Protein AF-A0A5B2VGL3-F1 (afdb_monomer)

pLDDT: mean 77.49, std 20.3, range [26.36, 97.94]

Radius of gyration: 15.52 Å; Cα contacts (8 Å, |Δi|>4): 92; chains: 1; bounding box: 29×34×46 Å

Organism: NCBI:txid1638099

Sequence (110 aa):
MDQRASAPLTWTPELVCTRMVEAFREHPLGLDERARAAEVLTWPALHLLALPDERDALLWWAKWKARGLSIREQCKARGWSRVTFMRRKNRACEVIAGELNGSGSRHARP

Structure (mmCIF, N/CA/C/O backbone):
data_AF-A0A5B2VGL3-F1
#
_entry.id   AF-A0A5B2VGL3-F1
#
loop_
_atom_site.group_PDB
_atom_site.id
_atom_site.type_symbol
_atom_site.label_atom_id
_atom_site.label_alt_id
_atom_site.label_comp_id
_atom_site.label_asym_id
_atom_site.label_entity_id
_atom_site.label_seq_id
_atom_site.pdbx_PDB_ins_code
_atom_site.Cartn_x
_atom_site.Cartn_y
_atom_site.Cartn_z
_atom_site.occupancy
_atom_site.B_iso_or_equiv
_atom_site.auth_seq_id
_atom_site.auth_comp_id
_atom_site.auth_asym_id
_atom_site.auth_atom_id
_atom_site.pdbx_PDB_model_num
ATOM 1 N N . MET A 1 1 ? -15.381 -22.163 -30.372 1.00 40.25 1 MET A N 1
ATOM 2 C CA . MET A 1 1 ? -13.937 -21.949 -30.138 1.00 40.25 1 MET A CA 1
ATOM 3 C C . MET A 1 1 ? -13.698 -20.452 -30.231 1.00 40.25 1 MET A C 1
ATOM 5 O O . MET A 1 1 ? -13.425 -19.958 -31.311 1.00 40.25 1 MET A O 1
ATOM 9 N N . ASP A 1 2 ? -13.878 -19.728 -29.126 1.00 35.38 2 ASP A N 1
ATOM 10 C CA . ASP A 1 2 ? -13.633 -18.283 -29.065 1.00 35.38 2 ASP A CA 1
ATOM 11 C C . ASP A 1 2 ? -12.303 -18.039 -28.356 1.00 35.38 2 ASP A C 1
ATOM 13 O O . ASP A 1 2 ? -12.234 -17.946 -27.130 1.00 35.38 2 ASP A O 1
ATOM 17 N N . GLN A 1 3 ? -11.224 -17.961 -29.135 1.00 41.28 3 GLN A N 1
ATOM 18 C CA . GLN A 1 3 ? -9.977 -17.368 -28.666 1.00 41.28 3 GLN A CA 1
ATOM 19 C C . GLN A 1 3 ? -10.169 -15.849 -28.653 1.00 41.28 3 GLN A C 1
ATOM 21 O O . GLN A 1 3 ? -9.860 -15.156 -29.621 1.00 41.28 3 GLN A O 1
ATOM 26 N N . ARG A 1 4 ? -10.707 -15.313 -27.550 1.00 42.22 4 ARG A N 1
ATOM 27 C CA . ARG A 1 4 ? -10.551 -13.888 -27.248 1.00 42.22 4 ARG A CA 1
ATOM 28 C C . ARG A 1 4 ? -9.058 -13.642 -27.076 1.00 42.22 4 ARG A C 1
ATOM 30 O O . ARG A 1 4 ? -8.477 -14.069 -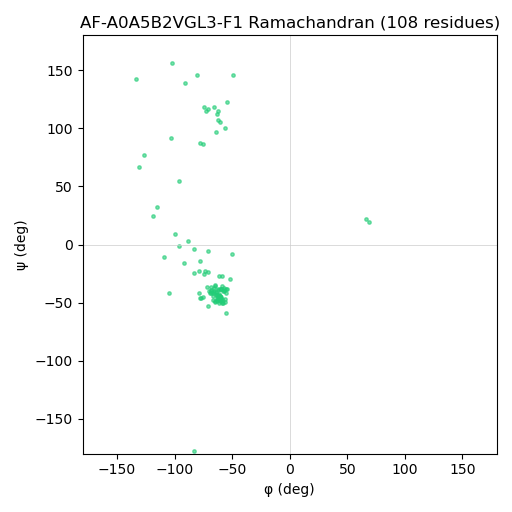26.083 1.00 42.22 4 ARG A O 1
ATOM 37 N N . ALA A 1 5 ? -8.445 -12.989 -28.056 1.00 42.75 5 ALA A N 1
ATOM 38 C CA . ALA A 1 5 ? -7.116 -12.426 -27.914 1.00 42.75 5 ALA A CA 1
ATOM 39 C C . ALA A 1 5 ? -7.139 -11.467 -26.712 1.00 42.75 5 ALA A C 1
ATOM 41 O O . ALA A 1 5 ? -7.667 -10.359 -26.800 1.00 42.75 5 ALA A O 1
ATOM 42 N N . SER A 1 6 ? -6.647 -11.923 -25.559 1.00 45.31 6 SER A N 1
ATOM 43 C CA . SER A 1 6 ? -6.418 -11.053 -24.410 1.00 45.31 6 SER A CA 1
ATOM 44 C C . SER A 1 6 ? -5.380 -10.023 -24.830 1.00 45.31 6 SER A C 1
ATOM 46 O O . SER A 1 6 ? -4.242 -10.382 -25.132 1.00 45.31 6 SER A O 1
ATOM 48 N N . ALA A 1 7 ? -5.778 -8.751 -24.883 1.00 53.00 7 ALA A N 1
ATOM 49 C CA . ALA A 1 7 ? -4.839 -7.648 -25.026 1.00 53.00 7 ALA A CA 1
ATOM 50 C C . ALA A 1 7 ? -3.702 -7.807 -23.996 1.00 53.00 7 ALA A C 1
ATOM 52 O O . ALA A 1 7 ? -3.962 -8.299 -22.890 1.00 53.00 7 ALA A O 1
ATOM 53 N N . PRO A 1 8 ? -2.457 -7.413 -24.327 1.00 57.84 8 PRO A N 1
ATOM 54 C CA . PRO A 1 8 ? -1.368 -7.463 -23.364 1.00 57.84 8 PRO A CA 1
ATOM 55 C C . PRO A 1 8 ? -1.785 -6.687 -22.111 1.00 57.84 8 PRO A C 1
ATOM 57 O O . PRO A 1 8 ? -2.192 -5.528 -22.186 1.00 57.84 8 PRO A O 1
ATOM 60 N N . LEU A 1 9 ? -1.757 -7.367 -20.965 1.00 67.94 9 LEU A N 1
ATOM 61 C CA . LEU A 1 9 ? -2.097 -6.790 -19.669 1.00 67.94 9 LEU A CA 1
ATOM 62 C C . LEU A 1 9 ? -1.075 -5.699 -19.333 1.00 67.94 9 LEU A C 1
ATOM 64 O O . LEU A 1 9 ? 0.005 -5.991 -18.825 1.00 67.94 9 LEU A O 1
ATOM 68 N N . THR A 1 10 ? -1.414 -4.442 -19.616 1.00 84.69 10 THR A N 1
ATOM 69 C CA . THR A 1 10 ? -0.640 -3.291 -19.143 1.00 84.69 10 THR A CA 1
ATOM 70 C C . THR A 1 10 ? -0.915 -3.093 -17.659 1.00 84.69 10 THR A C 1
ATOM 72 O O . THR A 1 10 ? -2.047 -2.817 -17.253 1.00 84.69 10 THR A O 1
ATOM 75 N N . TRP A 1 11 ? 0.122 -3.208 -16.835 1.00 86.56 11 TRP A N 1
ATOM 76 C CA . TRP A 1 11 ? 0.030 -2.945 -15.405 1.00 86.56 11 TRP A CA 1
ATOM 77 C C . TRP A 1 11 ? -0.130 -1.449 -15.156 1.00 86.56 11 TRP A C 1
ATOM 79 O O . TRP A 1 11 ? 0.762 -0.663 -15.468 1.00 86.56 11 TRP A O 1
ATOM 89 N N . THR A 1 12 ? -1.258 -1.045 -14.576 1.00 91.81 12 THR A N 1
ATOM 90 C CA . THR A 1 12 ? -1.460 0.321 -14.073 1.00 91.81 12 THR A CA 1
ATOM 91 C C . THR A 1 12 ? -1.313 0.354 -12.551 1.00 91.81 12 THR A C 1
ATOM 93 O O . THR A 1 12 ? -1.530 -0.673 -11.895 1.00 91.81 12 THR A O 1
ATOM 96 N N . PRO A 1 13 ? -0.985 1.512 -11.946 1.00 91.69 13 PRO A N 1
ATOM 97 C CA . PRO A 1 13 ? -0.963 1.646 -10.491 1.00 91.69 13 PRO A CA 1
ATOM 98 C C . PRO A 1 13 ? -2.295 1.238 -9.843 1.00 91.69 13 PRO A C 1
ATOM 100 O O . PRO A 1 13 ? -2.306 0.585 -8.800 1.00 91.69 13 PRO A O 1
ATOM 103 N N . GLU A 1 14 ? -3.424 1.567 -10.470 1.00 91.81 14 GLU A N 1
ATOM 104 C CA . GLU A 1 14 ? -4.760 1.180 -10.015 1.00 91.81 14 GLU A CA 1
ATOM 105 C C . GLU A 1 14 ? -4.941 -0.339 -10.040 1.00 91.81 14 GLU A C 1
ATOM 107 O O . GLU A 1 14 ? -5.443 -0.905 -9.068 1.00 91.81 14 GLU A O 1
ATOM 112 N N . LEU A 1 15 ? -4.491 -1.009 -11.107 1.00 87.44 15 LEU A N 1
ATOM 113 C CA . LEU A 1 15 ? -4.570 -2.464 -11.223 1.00 87.44 15 LEU A CA 1
ATOM 114 C C . LEU A 1 15 ? -3.712 -3.155 -10.161 1.00 87.44 15 LEU A C 1
ATOM 116 O O . LEU A 1 15 ? -4.190 -4.085 -9.514 1.00 87.44 15 LEU A O 1
ATOM 120 N N . VAL A 1 16 ? -2.489 -2.670 -9.920 1.00 88.88 16 VAL A N 1
ATOM 121 C CA . VAL A 1 16 ? -1.631 -3.166 -8.829 1.00 88.88 16 VAL A CA 1
ATOM 122 C C . VAL A 1 16 ? -2.360 -3.053 -7.496 1.00 88.88 16 VAL A C 1
ATOM 124 O O . VAL A 1 16 ? -2.457 -4.017 -6.741 1.00 88.88 16 VAL A O 1
ATOM 127 N N . CYS A 1 17 ? -2.919 -1.882 -7.211 1.00 91.12 17 CYS A N 1
ATOM 128 C CA . CYS A 1 17 ? -3.631 -1.642 -5.972 1.00 91.12 17 CYS A CA 1
ATOM 129 C C . CYS A 1 17 ? -4.876 -2.556 -5.830 1.00 91.12 17 CYS A C 1
ATOM 131 O O . CYS A 1 17 ? -5.119 -3.078 -4.741 1.00 91.12 17 CYS A O 1
ATOM 133 N N . THR A 1 18 ? -5.634 -2.805 -6.904 1.00 89.94 18 THR A N 1
ATOM 134 C CA . THR A 1 18 ? -6.753 -3.768 -6.913 1.00 89.94 18 THR A CA 1
ATOM 135 C C . THR A 1 18 ? -6.280 -5.187 -6.615 1.00 89.94 18 THR A C 1
ATOM 137 O O . THR A 1 18 ? -6.799 -5.812 -5.690 1.00 89.94 18 THR A O 1
ATOM 140 N N . ARG A 1 19 ? -5.248 -5.664 -7.322 1.00 87.12 19 ARG A N 1
ATOM 141 C CA . ARG A 1 19 ? -4.677 -7.003 -7.119 1.00 87.12 19 ARG A CA 1
ATOM 142 C C . ARG A 1 19 ? -4.156 -7.203 -5.703 1.00 87.12 19 ARG A C 1
ATOM 144 O O . ARG A 1 19 ? -4.381 -8.253 -5.114 1.00 87.12 19 ARG A O 1
ATOM 151 N N . MET A 1 20 ? -3.546 -6.176 -5.115 1.00 86.88 20 MET A N 1
ATOM 152 C CA . MET A 1 20 ? -3.124 -6.216 -3.715 1.00 86.88 20 MET A CA 1
ATOM 153 C C . MET A 1 20 ? -4.313 -6.426 -2.769 1.00 86.88 20 MET A C 1
ATOM 155 O O . MET A 1 20 ? -4.236 -7.241 -1.856 1.00 86.88 20 MET A O 1
ATOM 159 N N . VAL A 1 21 ? -5.431 -5.720 -2.964 1.00 89.62 21 VAL A N 1
ATOM 160 C CA . VAL A 1 21 ? -6.621 -5.899 -2.114 1.00 89.62 21 VAL A CA 1
ATOM 161 C C . VAL A 1 21 ? -7.243 -7.283 -2.303 1.00 89.62 21 VAL A C 1
ATOM 163 O O . VAL A 1 21 ? -7.640 -7.892 -1.311 1.00 89.62 21 VAL A O 1
ATOM 166 N N . GLU A 1 22 ? -7.326 -7.776 -3.540 1.00 85.25 22 GLU A N 1
ATOM 167 C CA . GLU A 1 22 ? -7.808 -9.129 -3.856 1.00 85.25 22 GLU A CA 1
ATOM 168 C C . GLU A 1 22 ? -6.966 -10.196 -3.153 1.00 85.25 22 GLU A C 1
ATOM 170 O O . GLU A 1 22 ? -7.514 -10.994 -2.397 1.00 85.25 22 GLU A O 1
ATOM 175 N N . ALA A 1 23 ? -5.640 -10.123 -3.270 1.00 82.50 23 ALA A N 1
ATOM 176 C CA . ALA A 1 23 ? -4.741 -11.084 -2.640 1.00 82.50 23 ALA A CA 1
ATOM 177 C C . ALA A 1 23 ? -4.887 -11.110 -1.104 1.00 82.50 23 ALA A C 1
ATOM 179 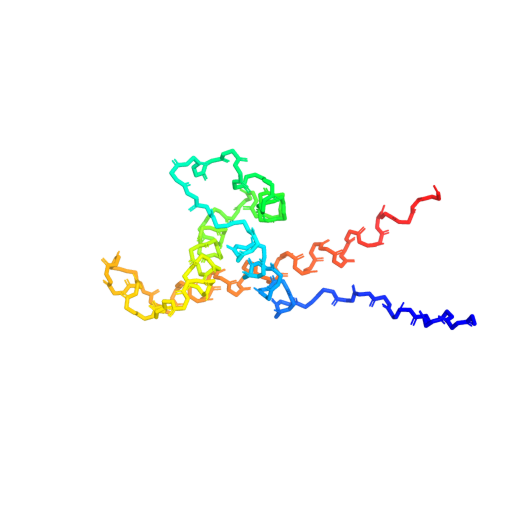O O . ALA A 1 23 ? -4.902 -12.173 -0.488 1.00 82.50 23 ALA A O 1
ATOM 180 N N . PHE A 1 24 ? -5.089 -9.950 -0.466 1.00 83.25 24 PHE A N 1
ATOM 181 C CA . PHE A 1 24 ? -5.370 -9.875 0.975 1.00 83.25 24 PHE A CA 1
ATOM 182 C C . PHE A 1 24 ? -6.766 -10.383 1.375 1.00 83.25 24 PHE A C 1
ATOM 184 O O . PHE A 1 24 ? -6.967 -10.729 2.543 1.00 83.25 24 PHE A O 1
ATOM 191 N N . ARG A 1 25 ? -7.742 -10.385 0.459 1.00 83.75 25 ARG A N 1
ATOM 192 C CA . ARG A 1 25 ? -9.079 -10.961 0.692 1.00 83.75 25 ARG A CA 1
ATOM 193 C C . ARG A 1 25 ? -9.062 -12.478 0.561 1.00 83.75 25 ARG A C 1
ATOM 195 O O . ARG A 1 25 ? -9.682 -13.145 1.380 1.00 83.75 25 ARG A O 1
ATOM 202 N N . GLU A 1 26 ? -8.360 -12.994 -0.442 1.00 77.50 26 GLU A N 1
ATOM 203 C CA . GLU A 1 26 ? -8.196 -14.432 -0.691 1.00 77.50 26 GLU A CA 1
ATOM 204 C C . GLU A 1 26 ? -7.347 -15.092 0.400 1.00 77.50 26 GLU A C 1
ATOM 206 O O . GLU A 1 26 ? -7.647 -16.194 0.860 1.00 77.50 26 GLU A O 1
ATOM 211 N N . HIS A 1 27 ? -6.338 -14.370 0.891 1.00 69.81 27 HIS A N 1
ATOM 212 C CA . HIS A 1 27 ? -5.428 -14.835 1.928 1.00 69.81 27 HIS A CA 1
ATOM 213 C C . HIS A 1 27 ? -5.373 -13.832 3.089 1.00 69.81 27 HIS A C 1
ATOM 215 O O . HIS A 1 27 ? -4.410 -13.067 3.226 1.00 69.81 27 HIS A O 1
ATOM 221 N N . PRO A 1 28 ? -6.392 -13.814 3.968 1.00 64.62 28 PRO A N 1
ATOM 222 C CA . PRO A 1 28 ? -6.375 -12.949 5.135 1.00 64.62 28 PRO A CA 1
ATOM 223 C C . PRO A 1 28 ? -5.218 -13.359 6.053 1.00 64.62 28 PRO A C 1
ATOM 225 O O . PRO A 1 28 ? -5.229 -14.431 6.656 1.00 64.62 28 PRO A O 1
ATOM 228 N N . LEU A 1 29 ? -4.206 -12.494 6.170 1.00 62.22 29 LEU A N 1
ATOM 229 C CA . LEU A 1 29 ? -3.081 -12.709 7.082 1.00 62.22 29 LEU A CA 1
ATOM 230 C C . LEU A 1 29 ? -3.600 -12.786 8.534 1.00 62.22 29 LEU A C 1
ATOM 232 O O . LEU A 1 29 ? -4.010 -11.772 9.116 1.00 62.22 29 LEU A O 1
ATOM 236 N N . GLY A 1 30 ? -3.628 -14.005 9.081 1.00 52.72 30 GLY A N 1
ATOM 237 C CA . GLY A 1 30 ? -3.719 -14.304 10.514 1.00 52.72 30 GLY A CA 1
ATOM 238 C C . GLY A 1 30 ? -2.341 -14.240 11.185 1.00 52.72 30 GLY A C 1
ATOM 239 O O . GLY A 1 30 ? -1.361 -13.929 10.518 1.00 52.72 30 GLY A O 1
ATOM 240 N N . LEU A 1 31 ? -2.280 -14.538 12.491 1.00 44.72 31 LEU A N 1
ATOM 241 C CA . LEU A 1 31 ? -1.129 -14.381 13.411 1.00 44.72 31 LEU A CA 1
ATOM 242 C C . LEU A 1 31 ? 0.231 -14.958 12.946 1.00 44.72 31 LEU A C 1
ATOM 244 O O . LEU A 1 31 ? 1.244 -14.663 13.570 1.00 44.72 31 LEU A O 1
ATOM 248 N N . ASP A 1 32 ? 0.280 -15.702 11.840 1.00 48.31 32 ASP A N 1
ATOM 249 C CA . ASP A 1 32 ? 1.503 -16.211 11.207 1.00 48.31 32 ASP A CA 1
ATOM 250 C C . ASP A 1 32 ? 1.979 -15.286 10.061 1.00 48.31 32 ASP A C 1
ATOM 252 O O . ASP A 1 32 ? 2.111 -15.638 8.885 1.00 48.31 32 ASP A O 1
ATOM 256 N N . GLU A 1 33 ? 2.153 -14.017 10.432 1.00 51.31 33 GLU A N 1
ATOM 257 C CA . GLU A 1 33 ? 2.126 -12.829 9.569 1.00 51.31 33 GLU A CA 1
ATOM 258 C C . GLU A 1 33 ? 3.329 -12.690 8.615 1.00 51.31 33 GLU A C 1
ATOM 260 O O . GLU A 1 33 ? 3.348 -11.784 7.788 1.00 51.31 33 GLU A O 1
ATOM 265 N N . ARG A 1 34 ? 4.344 -13.560 8.706 1.00 47.66 34 ARG A N 1
ATOM 266 C CA . ARG A 1 34 ? 5.589 -13.456 7.915 1.00 47.66 34 ARG A CA 1
ATOM 267 C C . ARG A 1 34 ? 5.685 -14.462 6.769 1.00 47.66 34 ARG A C 1
ATOM 269 O O . ARG A 1 34 ? 6.092 -14.079 5.677 1.00 47.66 34 ARG A O 1
ATOM 276 N N . ALA A 1 35 ? 5.288 -15.716 6.989 1.00 44.78 35 ALA A N 1
ATOM 277 C CA . ALA A 1 35 ? 5.460 -16.785 6.001 1.00 44.78 35 ALA A CA 1
ATOM 278 C C . ALA A 1 35 ? 4.447 -16.691 4.847 1.00 44.78 35 ALA A C 1
ATOM 280 O O . ALA A 1 35 ? 4.825 -16.756 3.684 1.00 44.78 35 ALA A O 1
ATOM 281 N N . ARG A 1 36 ? 3.166 -16.447 5.153 1.00 47.25 36 ARG A N 1
ATOM 282 C CA . ARG A 1 36 ? 2.108 -16.283 4.132 1.00 47.25 36 ARG A CA 1
ATOM 283 C C . ARG A 1 36 ? 2.092 -14.919 3.477 1.00 47.25 36 ARG A C 1
ATOM 285 O O . ARG A 1 36 ? 1.614 -14.763 2.357 1.00 47.25 36 ARG A O 1
ATOM 292 N N . ALA A 1 37 ? 2.646 -13.937 4.173 1.00 49.72 37 ALA A N 1
ATOM 293 C CA . ALA A 1 37 ? 2.910 -12.666 3.559 1.00 49.72 37 ALA A CA 1
ATOM 294 C C . ALA A 1 37 ? 3.857 -12.891 2.370 1.00 49.72 37 ALA A C 1
ATOM 296 O O . ALA A 1 37 ? 3.490 -12.488 1.291 1.00 49.72 37 ALA A O 1
ATOM 297 N N . ALA A 1 38 ? 4.940 -13.669 2.449 1.00 50.00 38 ALA A N 1
ATOM 298 C CA . ALA A 1 38 ? 5.802 -13.931 1.279 1.00 50.00 38 ALA A CA 1
ATOM 299 C C . ALA A 1 38 ? 5.081 -14.442 -0.004 1.00 50.00 38 ALA A C 1
ATOM 301 O O . ALA A 1 38 ? 5.524 -14.113 -1.106 1.00 50.00 38 ALA A O 1
ATOM 302 N N . GLU A 1 39 ? 3.957 -15.160 0.122 1.00 49.53 39 GLU A N 1
ATOM 303 C CA . GLU A 1 39 ? 3.119 -15.636 -0.998 1.00 49.53 39 GLU A CA 1
ATOM 304 C C . GLU A 1 39 ? 2.241 -14.519 -1.604 1.00 49.53 39 GLU A C 1
ATOM 306 O O . GLU A 1 39 ? 2.222 -14.317 -2.813 1.00 49.53 39 GLU A O 1
ATOM 311 N N . VAL A 1 40 ? 1.571 -13.719 -0.765 1.00 55.19 40 VAL A N 1
ATOM 312 C CA . VAL A 1 40 ? 0.792 -12.527 -1.185 1.00 55.19 40 VAL A CA 1
ATOM 313 C C . VAL A 1 40 ? 1.702 -11.345 -1.565 1.00 55.19 40 VAL A C 1
ATOM 315 O O . VAL A 1 40 ? 1.327 -10.448 -2.319 1.00 55.19 40 VAL A O 1
ATOM 318 N N . LEU A 1 41 ? 2.914 -11.322 -1.017 1.00 63.22 41 LEU A N 1
ATOM 319 C CA . LEU A 1 41 ? 3.880 -10.231 -1.058 1.00 63.22 41 LEU A CA 1
ATOM 320 C C . LEU A 1 41 ? 4.961 -10.431 -2.110 1.00 63.22 41 LEU A C 1
ATOM 322 O O . LEU A 1 41 ? 5.907 -9.648 -2.108 1.00 63.22 41 LEU A O 1
ATOM 326 N N . THR A 1 42 ? 4.877 -11.421 -2.999 1.00 67.06 42 THR A N 1
ATOM 327 C CA . THR A 1 42 ? 5.975 -11.671 -3.942 1.00 67.06 42 THR A CA 1
ATOM 328 C C . THR A 1 42 ? 6.301 -10.411 -4.754 1.00 67.06 42 THR A C 1
ATOM 330 O O . THR A 1 42 ? 7.462 -10.030 -4.846 1.00 67.06 42 THR A O 1
ATOM 333 N N . TRP A 1 43 ? 5.295 -9.663 -5.224 1.00 67.94 43 TRP A N 1
ATOM 334 C CA . TRP A 1 43 ? 5.537 -8.410 -5.955 1.00 67.94 43 TRP A CA 1
ATOM 335 C C . TRP A 1 43 ? 6.062 -7.269 -5.071 1.00 67.94 43 TRP A C 1
ATOM 337 O O . TRP A 1 43 ? 7.117 -6.728 -5.396 1.00 67.94 43 TRP A O 1
ATOM 347 N N . PRO A 1 44 ? 5.426 -6.893 -3.941 1.00 68.25 44 PRO A N 1
ATOM 348 C CA . PRO A 1 44 ? 6.001 -5.890 -3.043 1.00 68.25 44 PRO A CA 1
ATOM 349 C C . PRO A 1 44 ? 7.403 -6.239 -2.524 1.00 68.25 44 PRO A C 1
ATOM 351 O O . PRO A 1 44 ? 8.231 -5.348 -2.370 1.00 68.25 44 PRO A O 1
ATOM 354 N N . ALA A 1 45 ? 7.683 -7.510 -2.233 1.00 69.25 45 ALA A N 1
ATOM 355 C CA . ALA A 1 45 ? 8.973 -7.946 -1.708 1.00 69.25 45 ALA A CA 1
ATOM 356 C C . ALA A 1 45 ? 10.083 -7.887 -2.767 1.00 69.25 45 ALA A C 1
ATOM 358 O O . ALA A 1 45 ? 11.208 -7.525 -2.430 1.00 69.25 45 ALA A O 1
ATOM 359 N N . LEU A 1 46 ? 9.766 -8.198 -4.028 1.00 72.69 46 LEU A N 1
ATOM 360 C CA . LEU A 1 46 ? 10.721 -8.140 -5.136 1.00 72.69 46 LEU A CA 1
ATOM 361 C C . LEU A 1 46 ? 10.955 -6.706 -5.628 1.00 72.69 46 LEU A C 1
ATOM 363 O O . LEU A 1 46 ? 12.099 -6.297 -5.792 1.00 72.69 46 LEU A O 1
ATOM 367 N N . HIS A 1 47 ? 9.885 -5.933 -5.821 1.00 75.81 47 HIS A N 1
ATOM 368 C CA . HIS A 1 47 ? 9.947 -4.633 -6.503 1.00 75.81 47 HIS A CA 1
ATOM 369 C C . HIS A 1 47 ? 10.171 -3.443 -5.556 1.00 75.81 47 HIS A C 1
ATOM 371 O O . HIS A 1 47 ? 10.514 -2.350 -5.993 1.00 75.81 47 HIS A O 1
ATOM 377 N N . LEU A 1 48 ? 9.965 -3.614 -4.244 1.00 79.75 48 LEU A N 1
ATOM 378 C CA . LEU A 1 48 ? 10.112 -2.531 -3.257 1.00 79.75 48 LEU A CA 1
ATOM 379 C C . LEU A 1 48 ? 11.198 -2.825 -2.218 1.00 79.75 48 LEU A C 1
ATOM 381 O O . LEU A 1 48 ? 11.164 -2.277 -1.116 1.00 79.75 48 LEU A O 1
ATOM 385 N N . LEU A 1 49 ? 12.182 -3.666 -2.553 1.00 77.94 49 LEU A N 1
ATOM 386 C CA . LEU A 1 49 ? 13.274 -4.018 -1.640 1.00 77.94 49 LEU A CA 1
ATOM 387 C C . LEU A 1 49 ? 14.043 -2.777 -1.150 1.00 77.94 49 LEU A C 1
ATOM 389 O O . LEU A 1 49 ? 14.377 -2.679 0.028 1.00 77.94 49 LEU A O 1
ATOM 393 N N . ALA A 1 50 ? 14.266 -1.808 -2.042 1.00 83.75 50 ALA A N 1
ATOM 394 C CA . ALA A 1 50 ? 14.942 -0.547 -1.736 1.00 83.75 50 ALA A CA 1
ATOM 395 C C . ALA A 1 50 ? 14.018 0.527 -1.121 1.00 83.75 50 ALA A C 1
ATOM 397 O O . ALA A 1 50 ? 14.488 1.611 -0.782 1.00 83.75 50 ALA A O 1
ATOM 398 N N . LEU A 1 51 ? 12.714 0.252 -0.992 1.00 87.31 51 LEU A N 1
ATOM 399 C CA . LEU A 1 51 ? 11.679 1.216 -0.598 1.00 87.31 51 LEU A CA 1
ATOM 400 C C . LEU A 1 51 ? 10.795 0.648 0.534 1.00 87.31 51 LEU A C 1
ATOM 402 O O . LEU A 1 51 ? 9.609 0.364 0.325 1.00 87.31 51 LEU A O 1
ATOM 406 N N . PRO A 1 52 ? 11.355 0.434 1.742 1.00 86.12 52 PRO A N 1
ATOM 407 C CA . PRO A 1 52 ? 10.651 -0.245 2.831 1.00 86.12 52 PRO A CA 1
ATOM 408 C C . PRO A 1 52 ? 9.425 0.531 3.334 1.00 86.12 52 PRO A C 1
ATOM 410 O O . PRO A 1 52 ? 8.401 -0.076 3.640 1.00 86.12 52 PRO A O 1
ATOM 413 N N . ASP A 1 53 ? 9.486 1.864 3.358 1.00 89.38 53 ASP A N 1
ATOM 414 C CA . ASP A 1 53 ? 8.377 2.720 3.795 1.00 89.38 53 ASP A CA 1
ATOM 415 C C . ASP A 1 53 ? 7.190 2.679 2.813 1.00 89.38 53 ASP A C 1
ATOM 417 O O . ASP A 1 53 ? 6.024 2.672 3.220 1.00 89.38 53 ASP A O 1
ATOM 421 N N . GLU A 1 54 ? 7.471 2.668 1.510 1.00 92.25 54 GLU A N 1
ATOM 422 C CA . GLU A 1 54 ? 6.492 2.521 0.432 1.00 92.25 54 GLU A CA 1
ATOM 423 C C . GLU A 1 54 ? 5.863 1.134 0.443 1.00 92.25 54 GLU A C 1
ATOM 425 O 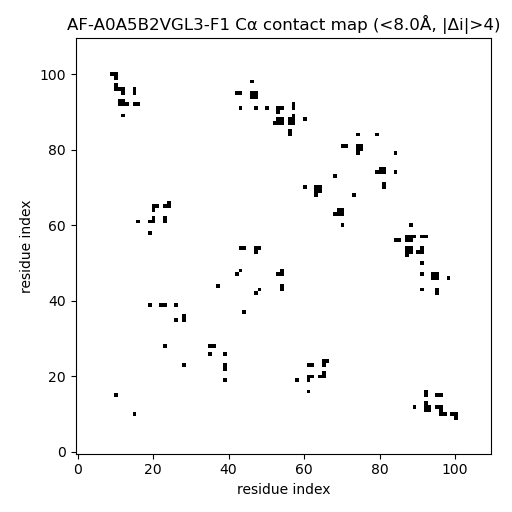O . GLU A 1 54 ? 4.636 1.014 0.341 1.00 92.25 54 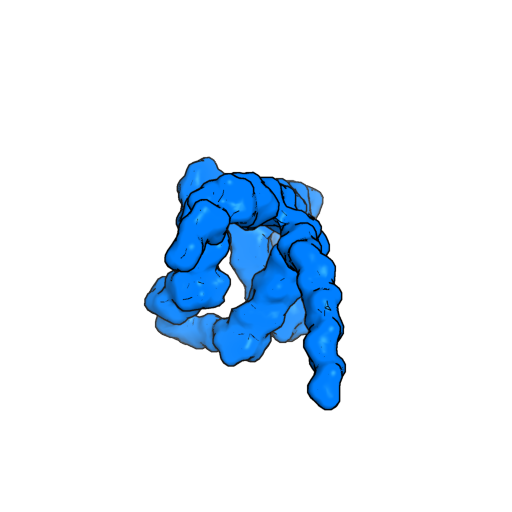GLU A O 1
ATOM 430 N N . ARG A 1 55 ? 6.694 0.100 0.615 1.00 88.81 55 ARG A N 1
ATOM 431 C CA . ARG A 1 55 ? 6.248 -1.281 0.776 1.00 88.81 55 ARG A CA 1
ATOM 432 C C . ARG A 1 55 ? 5.262 -1.369 1.927 1.00 88.81 5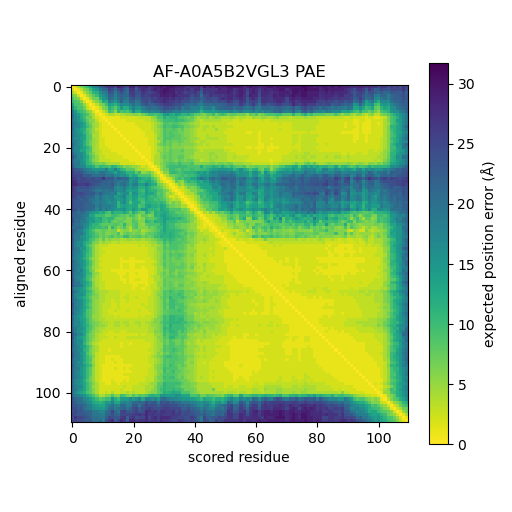5 ARG A C 1
ATOM 434 O O . ARG A 1 55 ? 4.108 -1.727 1.709 1.00 88.81 55 ARG A O 1
ATOM 441 N N . ASP A 1 56 ? 5.669 -0.978 3.128 1.00 88.75 56 ASP A N 1
ATOM 442 C CA . ASP A 1 56 ? 4.8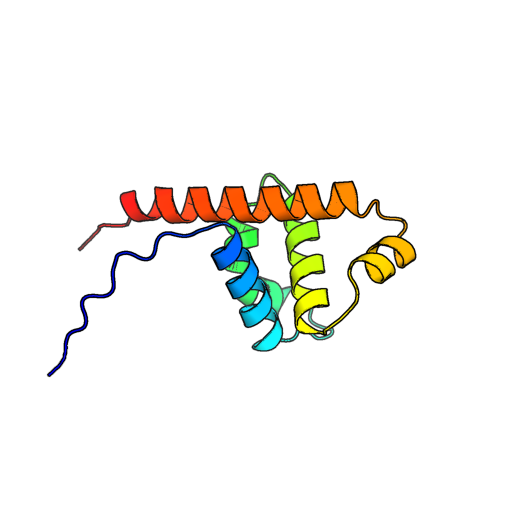45 -1.119 4.324 1.00 88.75 56 ASP A CA 1
ATOM 443 C C . ASP A 1 56 ? 3.544 -0.305 4.211 1.00 88.75 56 ASP A C 1
ATOM 445 O O . ASP A 1 56 ? 2.472 -0.790 4.587 1.00 88.75 56 ASP A O 1
ATOM 449 N N . ALA A 1 57 ? 3.594 0.893 3.615 1.00 92.31 57 ALA A N 1
ATOM 450 C CA . ALA A 1 57 ? 2.397 1.685 3.340 1.00 92.31 57 ALA A CA 1
ATOM 451 C C . ALA A 1 57 ? 1.412 0.958 2.408 1.00 92.31 57 ALA A C 1
ATOM 453 O O . ALA A 1 57 ? 0.208 0.944 2.679 1.00 92.31 57 ALA A O 1
ATOM 454 N N . LEU A 1 58 ? 1.904 0.328 1.336 1.00 92.00 58 LEU A N 1
ATOM 455 C CA . LEU A 1 58 ? 1.079 -0.465 0.425 1.00 92.00 58 LEU A CA 1
ATOM 456 C C . LEU A 1 58 ? 0.446 -1.670 1.133 1.00 92.00 58 LEU A C 1
ATOM 458 O O . LEU A 1 58 ? -0.747 -1.921 0.952 1.00 92.00 58 LEU A O 1
ATOM 462 N N . LEU A 1 59 ? 1.206 -2.375 1.977 1.00 89.25 59 LEU A N 1
ATOM 463 C CA . LEU A 1 59 ? 0.721 -3.565 2.687 1.00 89.25 59 LEU A CA 1
ATOM 464 C C . LEU A 1 59 ? -0.360 -3.228 3.703 1.00 89.25 59 LEU A C 1
ATOM 466 O O . LEU A 1 59 ? -1.423 -3.851 3.716 1.00 89.25 59 LEU A O 1
ATOM 470 N N . TRP A 1 60 ? -0.124 -2.206 4.524 1.00 92.00 60 TRP A N 1
ATOM 471 C CA . TRP A 1 60 ? -1.123 -1.737 5.477 1.00 92.00 60 TRP A CA 1
ATOM 472 C C . TRP A 1 60 ? -2.380 -1.240 4.772 1.00 92.00 60 TRP A C 1
ATOM 474 O O . TRP A 1 60 ? -3.489 -1.574 5.192 1.00 92.00 60 TRP A O 1
ATOM 484 N N . TRP A 1 61 ? -2.224 -0.493 3.676 1.00 94.75 61 TRP A N 1
ATOM 485 C CA . TRP A 1 61 ? -3.357 -0.007 2.898 1.00 94.75 61 TRP A CA 1
ATOM 486 C C . TRP A 1 61 ? -4.196 -1.162 2.344 1.00 94.75 61 TRP A C 1
ATOM 488 O O . TRP A 1 61 ? -5.416 -1.163 2.527 1.00 94.75 61 TRP A O 1
ATOM 498 N N . ALA A 1 62 ? -3.555 -2.158 1.727 1.00 91.81 62 ALA A N 1
ATOM 499 C CA . ALA A 1 62 ? -4.234 -3.310 1.142 1.00 91.81 62 ALA A CA 1
ATOM 500 C C . ALA A 1 62 ? -4.957 -4.137 2.215 1.00 91.81 62 ALA A C 1
ATOM 502 O O . ALA A 1 62 ? -6.150 -4.408 2.080 1.00 91.81 62 ALA A O 1
ATOM 503 N N . LYS A 1 63 ? -4.283 -4.424 3.338 1.00 89.00 63 LYS A N 1
ATOM 504 C CA . LYS A 1 63 ? -4.860 -5.114 4.503 1.00 89.00 63 LYS A CA 1
ATOM 505 C C . LYS A 1 63 ? -6.098 -4.400 5.044 1.00 89.00 63 LYS A C 1
ATOM 507 O O . LYS A 1 63 ? -7.114 -5.037 5.321 1.00 89.00 63 LYS A O 1
ATOM 512 N N . TRP A 1 64 ? -6.038 -3.079 5.211 1.00 93.81 64 TRP A N 1
ATOM 513 C CA . TRP A 1 64 ? -7.170 -2.299 5.717 1.00 93.81 64 TRP A CA 1
ATOM 514 C C . TRP A 1 64 ? -8.321 -2.243 4.720 1.00 93.81 64 TRP A C 1
ATOM 516 O O . TRP A 1 64 ? -9.470 -2.415 5.119 1.00 93.81 64 TRP A O 1
ATOM 526 N N . LYS A 1 65 ? -8.031 -2.067 3.428 1.00 94.62 65 LYS A N 1
ATOM 527 C CA . LYS A 1 65 ? -9.053 -2.081 2.377 1.00 94.62 65 LYS A CA 1
ATOM 528 C C . LYS A 1 65 ? -9.738 -3.435 2.237 1.00 94.62 65 LYS A C 1
ATOM 530 O O . LYS A 1 65 ? -10.960 -3.465 2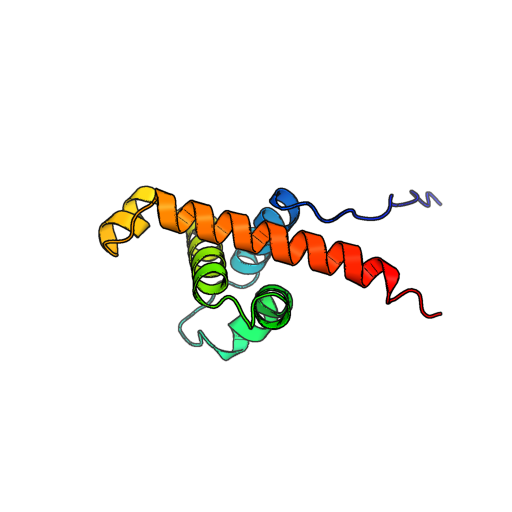.113 1.00 94.62 65 LYS A O 1
ATOM 535 N N . ALA A 1 66 ? -8.989 -4.531 2.319 1.00 90.12 66 ALA A N 1
ATOM 536 C CA . ALA A 1 66 ? -9.541 -5.881 2.295 1.00 90.12 66 ALA A CA 1
ATOM 537 C C . ALA A 1 66 ? -10.545 -6.113 3.437 1.00 90.12 66 ALA A C 1
ATOM 539 O O . ALA A 1 66 ? -11.569 -6.754 3.226 1.00 90.12 66 ALA A O 1
ATOM 540 N N . ARG A 1 67 ? -10.295 -5.515 4.610 1.00 90.38 67 ARG A N 1
ATOM 541 C CA . ARG A 1 67 ? -11.149 -5.593 5.810 1.00 90.38 67 ARG A CA 1
ATOM 542 C C . ARG A 1 67 ? -12.240 -4.515 5.890 1.00 90.38 67 ARG A C 1
ATOM 544 O O . ARG A 1 67 ? -12.921 -4.429 6.905 1.00 90.38 67 ARG A O 1
ATOM 551 N N . GLY A 1 68 ? -12.376 -3.654 4.880 1.00 93.69 68 GLY A N 1
ATOM 552 C CA . GLY A 1 68 ? -13.348 -2.553 4.899 1.00 93.69 68 GLY A CA 1
ATOM 553 C C . GLY A 1 68 ? -13.043 -1.441 5.914 1.00 93.69 68 GLY A C 1
ATOM 554 O O . GLY A 1 68 ? -13.930 -0.666 6.257 1.00 93.69 68 GLY A O 1
ATOM 555 N N . LEU A 1 69 ? -11.802 -1.334 6.399 1.00 94.00 69 LEU A N 1
ATOM 556 C CA . LEU A 1 69 ? -11.413 -0.350 7.411 1.00 94.00 69 LEU A CA 1
ATOM 557 C C . LEU A 1 69 ? -11.163 1.041 6.806 1.00 94.00 69 LEU A C 1
ATOM 559 O O . LEU A 1 69 ? -10.617 1.194 5.707 1.00 94.00 69 LEU A O 1
ATOM 563 N N . SER A 1 70 ? -11.498 2.081 7.572 1.00 96.44 70 SER A N 1
ATOM 564 C CA . SER A 1 70 ? -11.234 3.473 7.201 1.00 96.44 70 SER A CA 1
ATOM 565 C C . SER A 1 70 ? -9.746 3.806 7.307 1.00 96.44 70 SER A C 1
ATOM 567 O O . SER A 1 70 ? -9.181 3.887 8.396 1.00 96.44 70 SER A O 1
ATOM 569 N N . ILE A 1 71 ? -9.108 4.099 6.170 1.00 96.06 71 ILE A N 1
ATOM 570 C CA . ILE A 1 71 ? -7.695 4.519 6.122 1.00 96.06 71 ILE A CA 1
ATOM 571 C C . ILE A 1 71 ? -7.443 5.741 7.014 1.00 96.06 71 ILE A C 1
ATOM 573 O O . ILE A 1 71 ? -6.420 5.822 7.684 1.00 96.06 71 ILE A O 1
ATOM 577 N N . ARG A 1 72 ? -8.388 6.690 7.058 1.00 96.75 72 ARG A N 1
ATOM 578 C CA . ARG A 1 72 ? -8.262 7.901 7.882 1.00 96.75 72 ARG A CA 1
ATOM 579 C C . ARG A 1 72 ? -8.154 7.557 9.365 1.00 96.75 72 ARG A C 1
ATOM 581 O O . ARG A 1 72 ? -7.298 8.110 10.049 1.00 96.75 72 ARG A O 1
ATOM 588 N N . GLU A 1 73 ? -9.020 6.672 9.845 1.00 97.50 73 GLU A N 1
ATOM 589 C CA . GLU A 1 73 ? -9.042 6.253 11.248 1.00 97.50 73 GLU A CA 1
ATOM 590 C C . GLU A 1 73 ? -7.805 5.432 11.591 1.00 97.50 73 GLU A C 1
ATOM 592 O O . GLU A 1 73 ? -7.184 5.675 12.619 1.00 97.50 73 GLU A O 1
ATOM 597 N N . GLN A 1 74 ? -7.388 4.534 10.696 1.00 97.31 74 GLN A N 1
ATOM 598 C CA . GLN A 1 74 ? -6.193 3.717 10.901 1.00 97.31 74 GLN A CA 1
ATOM 599 C C . GLN A 1 74 ? -4.906 4.554 10.924 1.00 97.31 74 GLN A C 1
ATOM 601 O O . GLN A 1 74 ? -4.047 4.318 11.774 1.00 97.31 74 GLN A O 1
ATOM 606 N N . CYS A 1 75 ? -4.784 5.567 10.056 1.00 97.00 75 CYS A N 1
ATOM 607 C CA . CYS A 1 75 ? -3.687 6.535 10.119 1.00 97.00 75 CYS A CA 1
ATOM 608 C C . CYS A 1 75 ? -3.720 7.328 11.433 1.00 97.00 75 CYS A C 1
ATOM 610 O O . CYS A 1 75 ? -2.690 7.437 12.093 1.00 97.00 75 CYS A O 1
ATOM 612 N N . LYS A 1 76 ? -4.894 7.828 11.851 1.00 96.56 76 LYS A N 1
ATOM 613 C CA . LYS A 1 76 ? -5.050 8.568 13.116 1.00 96.56 76 LYS A CA 1
ATOM 614 C C . LYS A 1 76 ? -4.651 7.715 14.323 1.00 96.56 76 LYS A C 1
ATOM 616 O O . LYS A 1 76 ? -3.879 8.179 15.152 1.00 96.56 76 LYS A O 1
ATOM 621 N N . ALA A 1 77 ? -5.128 6.473 14.395 1.00 96.06 77 ALA A N 1
ATOM 622 C CA . ALA A 1 77 ? -4.835 5.547 15.490 1.00 96.06 77 ALA A CA 1
ATOM 623 C C . ALA A 1 77 ? -3.338 5.214 15.612 1.00 96.06 77 ALA A C 1
ATOM 625 O O . ALA A 1 77 ? -2.863 4.906 16.697 1.00 96.06 77 ALA A O 1
ATOM 626 N N . ARG A 1 78 ? -2.593 5.294 14.504 1.00 93.81 78 ARG A N 1
ATOM 627 C CA . ARG A 1 78 ? -1.146 5.040 14.450 1.00 93.81 78 ARG A CA 1
ATOM 628 C C . ARG A 1 78 ? -0.286 6.303 14.542 1.00 93.81 78 ARG A C 1
ATOM 630 O O . ARG A 1 78 ? 0.933 6.201 14.472 1.00 93.81 78 ARG A O 1
ATOM 637 N N . GLY A 1 79 ? -0.892 7.488 14.637 1.00 96.31 79 GLY A N 1
ATOM 638 C CA . GLY A 1 79 ? -0.157 8.757 14.573 1.00 96.31 79 GLY A CA 1
ATOM 639 C C . GLY A 1 79 ? 0.492 9.028 13.208 1.00 96.31 79 GLY A C 1
ATOM 640 O O . GLY A 1 79 ? 1.453 9.785 13.117 1.00 96.31 79 GLY A O 1
ATOM 641 N N . TRP A 1 80 ? 0.002 8.408 12.131 1.00 96.31 80 TRP A N 1
ATOM 642 C CA . TRP A 1 80 ? 0.552 8.568 10.784 1.00 96.31 80 TRP A CA 1
ATOM 643 C C . TRP A 1 80 ? -0.139 9.701 10.024 1.00 96.31 80 TRP A C 1
ATOM 645 O O . TRP A 1 80 ? -1.367 9.817 10.015 1.00 96.31 80 TRP A O 1
ATOM 655 N N . SER A 1 81 ? 0.643 10.495 9.286 1.00 97.62 81 SER A N 1
ATOM 656 C CA . SER A 1 81 ? 0.089 11.439 8.310 1.00 97.62 81 SER A CA 1
ATOM 657 C C . SER A 1 81 ? -0.589 10.677 7.173 1.00 97.62 81 SER A C 1
ATOM 659 O O . SER A 1 81 ? 0.066 9.959 6.413 1.00 97.62 81 SER A O 1
ATOM 661 N N . ARG A 1 82 ? -1.902 10.883 7.010 1.00 97.50 82 ARG A N 1
ATOM 662 C CA . ARG A 1 82 ? -2.671 10.295 5.902 1.00 97.50 82 ARG A CA 1
ATOM 663 C C . ARG A 1 82 ? -2.092 10.691 4.544 1.00 97.50 82 ARG A C 1
ATOM 665 O O . ARG A 1 82 ? -2.047 9.859 3.645 1.00 97.50 82 ARG A O 1
ATOM 672 N N . VAL A 1 83 ? -1.662 11.942 4.385 1.00 97.94 83 VAL A N 1
ATOM 673 C CA . VAL A 1 83 ? -1.126 12.444 3.110 1.00 97.94 83 VAL A CA 1
ATOM 674 C C . VAL A 1 83 ? 0.172 11.717 2.764 1.00 97.94 83 VAL A C 1
ATOM 676 O O . VAL A 1 83 ? 0.292 11.165 1.672 1.00 97.94 83 VAL A O 1
ATOM 679 N N . THR A 1 84 ? 1.106 11.632 3.714 1.00 97.75 84 THR A N 1
ATOM 680 C CA . THR A 1 84 ? 2.379 10.921 3.526 1.00 97.75 84 THR A CA 1
ATOM 681 C C . THR A 1 84 ? 2.153 9.438 3.253 1.00 97.75 84 THR A C 1
ATOM 683 O O . THR A 1 84 ? 2.750 8.885 2.331 1.00 97.75 84 THR A O 1
ATOM 686 N N . PHE A 1 85 ? 1.252 8.806 4.006 1.00 97.19 85 PHE A N 1
ATOM 687 C CA . PHE A 1 85 ? 0.887 7.403 3.828 1.00 97.19 85 PHE A CA 1
ATOM 688 C C . PHE A 1 85 ? 0.340 7.124 2.421 1.00 97.19 85 PHE A C 1
ATOM 690 O O . PHE A 1 85 ? 0.811 6.219 1.735 1.00 97.19 85 PHE A O 1
ATOM 697 N N . MET A 1 86 ? -0.609 7.941 1.950 1.00 97.62 86 MET A N 1
ATOM 698 C CA . MET A 1 86 ? -1.178 7.788 0.609 1.00 97.62 86 MET A CA 1
ATOM 699 C C . MET A 1 86 ? -0.146 8.049 -0.491 1.00 97.62 86 MET A C 1
ATOM 701 O O . MET A 1 86 ? -0.134 7.321 -1.481 1.00 97.62 86 MET A O 1
ATOM 705 N N . ARG A 1 87 ? 0.753 9.027 -0.307 1.00 97.81 87 ARG A N 1
ATOM 706 C CA . ARG A 1 87 ? 1.851 9.295 -1.247 1.00 97.81 87 ARG A CA 1
ATOM 707 C C . ARG A 1 87 ? 2.784 8.091 -1.374 1.00 97.81 87 ARG A C 1
ATOM 709 O O . ARG A 1 87 ? 3.079 7.676 -2.488 1.00 97.81 87 ARG A O 1
ATOM 716 N N . ARG A 1 88 ? 3.186 7.495 -0.248 1.00 96.06 88 ARG A N 1
ATOM 717 C CA . ARG A 1 88 ? 4.019 6.281 -0.206 1.00 96.06 88 ARG A CA 1
ATOM 718 C C . ARG A 1 88 ? 3.339 5.099 -0.891 1.00 96.06 88 ARG A C 1
ATOM 720 O O . ARG A 1 88 ? 3.931 4.471 -1.760 1.00 96.06 88 ARG A O 1
ATOM 727 N N . LYS A 1 89 ? 2.058 4.857 -0.594 1.00 95.50 89 LYS A N 1
ATOM 728 C CA . LYS A 1 89 ? 1.265 3.820 -1.274 1.00 95.50 89 LYS A CA 1
ATOM 729 C C . LYS A 1 89 ? 1.140 4.070 -2.782 1.00 95.50 89 LYS A C 1
ATOM 731 O O . LYS A 1 89 ? 1.109 3.121 -3.562 1.00 95.50 89 LYS A O 1
ATOM 736 N N . ASN A 1 90 ? 0.982 5.320 -3.223 1.00 96.25 90 ASN A N 1
ATOM 737 C CA . ASN A 1 90 ? 0.923 5.652 -4.653 1.00 96.25 90 ASN A CA 1
ATOM 738 C C . ASN A 1 90 ? 2.254 5.353 -5.328 1.00 96.25 90 ASN A C 1
ATOM 740 O O . ASN A 1 90 ? 2.271 4.606 -6.302 1.00 96.25 90 ASN A O 1
ATOM 744 N N . ARG A 1 91 ? 3.353 5.809 -4.723 1.00 95.50 91 ARG A N 1
ATOM 745 C CA . ARG A 1 91 ? 4.698 5.535 -5.217 1.00 95.50 91 ARG A CA 1
ATOM 746 C C . ARG A 1 91 ? 4.991 4.037 -5.317 1.00 95.50 91 ARG A C 1
ATOM 748 O O . ARG A 1 91 ? 5.554 3.595 -6.309 1.00 95.50 91 ARG A O 1
ATOM 755 N N . ALA A 1 92 ? 4.547 3.255 -4.335 1.00 92.88 92 ALA A N 1
ATOM 756 C CA . ALA A 1 92 ? 4.648 1.800 -4.358 1.00 92.88 92 ALA A CA 1
ATOM 757 C C . ALA A 1 92 ? 3.935 1.173 -5.575 1.00 92.88 92 ALA A C 1
ATOM 759 O O . ALA A 1 92 ? 4.539 0.384 -6.298 1.00 92.88 92 ALA A O 1
ATOM 760 N N . CYS A 1 93 ? 2.665 1.540 -5.823 1.00 92.12 93 CYS A N 1
ATOM 761 C CA . CYS A 1 93 ? 1.902 1.021 -6.971 1.00 92.12 93 CYS A CA 1
ATOM 762 C C . CYS A 1 93 ? 2.529 1.474 -8.314 1.00 92.12 93 CYS A C 1
ATOM 764 O O . CYS A 1 93 ? 2.538 0.691 -9.259 1.00 92.12 93 CYS A O 1
ATOM 766 N N . GLU A 1 94 ? 3.093 2.687 -8.403 1.00 93.25 94 GLU A N 1
ATOM 767 C CA . GLU A 1 94 ? 3.818 3.169 -9.596 1.00 93.25 94 GLU A CA 1
ATOM 768 C C . GLU A 1 94 ? 5.075 2.349 -9.902 1.00 93.25 94 GLU A C 1
ATOM 770 O O . GLU A 1 94 ? 5.276 1.949 -11.046 1.00 93.25 94 GLU A O 1
ATOM 775 N N . VAL A 1 95 ? 5.914 2.093 -8.892 1.00 91.38 95 VAL A N 1
ATOM 776 C CA . VAL A 1 95 ? 7.159 1.327 -9.060 1.00 91.38 95 VAL A CA 1
ATOM 777 C C . VAL A 1 95 ? 6.848 -0.097 -9.508 1.00 91.38 95 VAL A C 1
ATOM 779 O O . VAL A 1 95 ? 7.384 -0.540 -10.518 1.00 91.38 95 VAL A O 1
ATOM 782 N N . ILE A 1 96 ? 5.917 -0.777 -8.831 1.00 88.44 96 ILE A N 1
ATOM 783 C CA . ILE A 1 96 ? 5.503 -2.135 -9.210 1.00 88.44 96 ILE A CA 1
ATOM 784 C C . ILE A 1 96 ? 4.952 -2.154 -10.641 1.00 88.44 96 ILE A C 1
ATOM 786 O O . ILE A 1 96 ? 5.345 -3.003 -11.434 1.00 88.44 96 ILE A O 1
ATOM 790 N N . ALA A 1 97 ? 4.073 -1.213 -11.003 1.00 89.31 97 ALA A N 1
ATOM 791 C CA . ALA A 1 97 ? 3.521 -1.148 -12.354 1.00 89.31 97 ALA A CA 1
ATOM 792 C C . ALA A 1 97 ? 4.619 -0.938 -13.413 1.00 89.31 97 ALA A C 1
ATOM 794 O O . ALA A 1 97 ? 4.635 -1.623 -14.437 1.00 89.31 97 ALA A O 1
ATOM 795 N N . GLY A 1 98 ? 5.564 -0.029 -13.153 1.00 88.12 98 GLY A N 1
ATOM 796 C CA . GLY A 1 98 ? 6.712 0.216 -14.025 1.00 88.12 98 GLY A CA 1
ATOM 797 C C . GLY A 1 98 ? 7.601 -1.015 -14.189 1.00 88.12 98 GLY A C 1
ATOM 798 O O . GLY A 1 98 ? 7.970 -1.361 -15.310 1.00 88.12 98 GLY A O 1
ATOM 799 N N . GLU A 1 99 ? 7.903 -1.713 -13.095 1.00 86.50 99 GLU A N 1
ATOM 800 C CA . GLU A 1 99 ? 8.750 -2.904 -13.127 1.00 86.50 99 GLU A CA 1
ATOM 801 C C . GLU A 1 99 ? 8.069 -4.095 -13.800 1.00 86.50 99 GLU A C 1
ATOM 803 O O . GLU A 1 99 ? 8.718 -4.784 -14.584 1.00 86.50 99 GLU A O 1
ATOM 808 N N . LEU A 1 100 ? 6.771 -4.318 -13.576 1.00 83.38 100 LEU A N 1
ATOM 809 C CA . LEU A 1 100 ? 6.026 -5.396 -14.234 1.00 83.38 100 LEU A CA 1
ATOM 810 C C . LEU A 1 100 ? 5.920 -5.160 -15.748 1.00 83.38 100 LEU A C 1
ATOM 812 O O . LEU A 1 100 ? 6.151 -6.081 -16.533 1.00 83.38 100 LEU A O 1
ATOM 816 N N . ASN A 1 101 ? 5.675 -3.917 -16.172 1.00 85.25 101 ASN A N 1
ATOM 817 C CA . ASN A 1 101 ? 5.666 -3.557 -17.592 1.00 85.25 101 ASN A CA 1
ATOM 818 C C . ASN A 1 101 ? 7.069 -3.635 -18.221 1.00 85.25 101 ASN A C 1
ATOM 820 O O . ASN A 1 101 ? 7.214 -4.121 -19.339 1.00 85.25 101 ASN A O 1
ATOM 824 N N . GLY A 1 102 ? 8.116 -3.211 -17.505 1.00 76.25 102 GLY A N 1
ATOM 825 C CA . GLY A 1 102 ? 9.506 -3.298 -17.972 1.00 76.25 102 GLY A CA 1
ATOM 826 C C . GLY A 1 102 ? 10.089 -4.718 -17.949 1.00 76.25 102 GLY A C 1
ATOM 827 O O . GLY A 1 102 ? 11.031 -5.020 -18.685 1.00 76.25 102 GLY A O 1
ATOM 828 N N . SER A 1 103 ? 9.531 -5.605 -17.123 1.00 62.12 103 SER A N 1
ATOM 829 C CA . SER A 1 103 ? 9.890 -7.028 -17.050 1.00 62.12 103 SER A CA 1
ATOM 830 C C . SER A 1 103 ? 9.169 -7.864 -18.107 1.00 62.12 103 SER A C 1
ATOM 832 O O . SER A 1 103 ? 9.723 -8.877 -18.540 1.00 62.12 103 SER A O 1
ATOM 834 N N . GLY A 1 104 ? 8.006 -7.406 -18.591 1.00 49.75 104 GLY A N 1
ATOM 835 C CA . GLY A 1 104 ? 7.327 -7.962 -19.768 1.00 49.75 104 GLY A CA 1
ATOM 836 C C . GLY A 1 104 ? 8.187 -7.909 -21.037 1.00 49.75 104 GLY A C 1
ATOM 837 O O . GLY A 1 104 ? 8.102 -8.801 -21.874 1.00 49.75 104 GLY A O 1
ATOM 838 N N . SER A 1 105 ? 9.114 -6.951 -21.128 1.00 44.25 105 SER A N 1
ATOM 839 C CA . SER A 1 105 ? 10.114 -6.869 -22.204 1.00 44.25 105 SER A CA 1
ATOM 840 C C . SER A 1 105 ? 11.297 -7.835 -22.035 1.00 44.25 105 SER A C 1
ATOM 842 O O . SER A 1 105 ? 12.074 -8.017 -22.968 1.00 44.25 105 SER A O 1
ATOM 844 N N . ARG A 1 106 ? 11.476 -8.432 -20.846 1.00 39.25 106 ARG A N 1
ATOM 845 C CA . ARG A 1 106 ? 12.607 -9.323 -20.514 1.00 39.25 106 ARG A CA 1
ATOM 846 C C . ARG A 1 106 ? 12.234 -10.800 -20.370 1.00 39.25 106 ARG A C 1
ATOM 848 O O . ARG A 1 106 ? 13.136 -11.628 -20.352 1.00 39.25 106 ARG A O 1
ATOM 855 N N . HIS A 1 107 ? 10.942 -11.129 -20.325 1.00 36.16 107 HIS A N 1
ATOM 856 C CA . HIS A 1 107 ? 10.438 -12.509 -20.263 1.00 36.16 107 HIS A CA 1
ATOM 857 C C . HIS A 1 107 ? 9.640 -12.917 -21.509 1.00 36.16 107 HIS A C 1
ATOM 859 O O . HIS A 1 107 ? 8.758 -13.765 -21.439 1.00 36.16 107 HIS A O 1
ATOM 865 N N . ALA A 1 108 ? 9.994 -12.377 -22.678 1.00 34.50 108 ALA A N 1
ATOM 866 C CA . ALA A 1 108 ? 9.846 -13.146 -23.906 1.00 34.50 108 ALA A CA 1
ATOM 867 C C . ALA A 1 108 ? 11.012 -14.145 -23.967 1.00 34.50 108 ALA A C 1
ATOM 869 O O . ALA A 1 108 ? 12.074 -13.849 -24.517 1.00 34.50 108 ALA A O 1
ATOM 870 N N . ARG A 1 109 ? 10.845 -15.323 -23.362 1.00 26.36 109 ARG A N 1
ATOM 871 C CA . ARG A 1 109 ? 11.607 -16.502 -23.780 1.00 26.36 109 ARG A CA 1
ATOM 872 C C . ARG A 1 109 ? 10.680 -17.716 -23.927 1.00 26.36 109 ARG A C 1
ATOM 874 O O . ARG A 1 109 ? 9.709 -17.796 -23.181 1.00 26.36 109 ARG A O 1
ATOM 881 N N . PRO A 1 110 ? 10.967 -18.534 -24.954 1.00 37.81 110 PRO A N 1
ATOM 882 C CA . PRO A 1 110 ? 10.040 -19.409 -25.672 1.00 3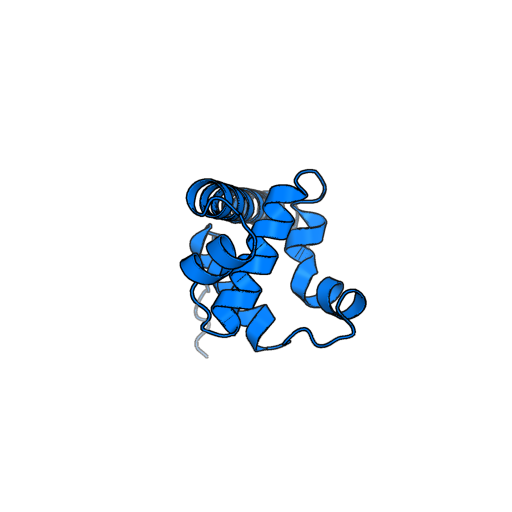7.81 110 PRO A CA 1
ATOM 883 C C . PRO A 1 110 ? 9.594 -20.641 -24.890 1.00 37.81 110 PRO A C 1
ATOM 885 O O . PRO A 1 110 ? 10.328 -21.050 -23.962 1.00 37.81 110 PRO A O 1
#

Foldseek 3Di:
DDP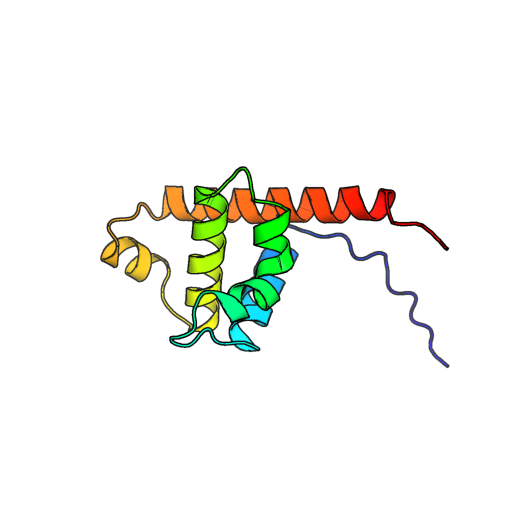PPDDPDQQDLVNLLVLLLVLCLVPVDDPVNPPVCCVSCVLLVVQCVVPVLLSVLSNVVSNCVNVVHDLVVVCVVVVHDSVVSVVSPSVSSVRSSVVVNVCVVVPPDD

Secondary structure (DSSP, 8-state):
---------PPPHHHHHHHHHHHHHHS---S-TTTTHHHHTHHHHHHTTT-HHHHHHHHHHHHHHHTT--HHHHHHHTT--HHHHHHHHHHHHHHHHHHHHHHHTT----

Mean predicted aligned error: 9.02 Å

Solvent-accessible surface area (backbone atoms only — not comparable to full-atom values): 6252 Å² total; per-residue (Å²): 138,82,82,75,80,74,71,82,84,76,53,39,39,66,54,47,50,50,51,45,22,49,44,32,57,79,50,65,80,53,97,64,62,64,71,59,39,53,72,72,31,48,62,52,58,68,66,25,66,93,35,61,68,21,33,52,32,38,51,54,49,21,52,33,54,46,69,71,48,58,65,69,57,56,22,57,78,67,74,44,58,57,67,61,42,51,51,28,27,48,52,36,24,45,48,43,18,51,49,54,52,61,44,59,76,70,66,80,71,135